Protein AF-A0A0C3NJ04-F1 (afdb_monomer_lite)

pLDDT: mean 94.81, std 6.3, range [58.28, 98.0]

Radius of gyration: 11.99 Å; chains: 1; bounding box: 27×27×28 Å

InterPro domains:
  IPR010921 Trp repressor/replication initiator [SSF48295] (2-45)
  IPR058353 Domain of unknown function DUF8040 [PF26138] (1-47)

Organism: NCBI:txid870435

Structure (mmCIF, N/CA/C/O backbone):
data_AF-A0A0C3NJ04-F1
#
_entry.id   AF-A0A0C3NJ04-F1
#
loop_
_atom_site.group_PDB
_atom_site.id
_atom_site.type_symbol
_atom_site.label_atom_id
_atom_site.label_alt_id
_atom_site.label_comp_id
_atom_site.label_asym_id
_atom_site.label_entity_id
_atom_site.label_seq_id
_atom_site.pdbx_PDB_ins_code
_atom_site.Cartn_x
_atom_site.Cartn_y
_atom_site.Cartn_z
_atom_site.occupancy
_atom_site.B_iso_or_equiv
_atom_site.auth_seq_id
_atom_site.auth_comp_id
_atom_site.auth_asym_id
_atom_site.auth_atom_id
_atom_site.pdbx_PDB_model_num
ATOM 1 N N . SER A 1 1 ? 7.244 18.448 -2.861 1.00 58.28 1 SER A N 1
ATOM 2 C CA . SER A 1 1 ? 6.588 17.156 -2.574 1.00 58.28 1 SER A CA 1
ATOM 3 C C . SER A 1 1 ? 5.163 17.226 -3.100 1.00 58.28 1 SER A C 1
ATOM 5 O O . SER A 1 1 ? 4.391 18.010 -2.564 1.00 58.28 1 SER A O 1
ATOM 7 N N . LYS A 1 2 ? 4.824 16.528 -4.196 1.00 71.62 2 LYS A N 1
ATOM 8 C CA . LYS A 1 2 ? 3.424 16.453 -4.657 1.00 71.62 2 LYS A CA 1
ATOM 9 C C . LYS A 1 2 ? 2.627 15.673 -3.611 1.00 71.62 2 LYS A C 1
ATOM 11 O O . LYS A 1 2 ? 3.006 14.545 -3.298 1.00 71.62 2 LYS A O 1
ATOM 16 N N . HIS A 1 3 ? 1.567 16.273 -3.076 1.00 84.38 3 HIS A N 1
ATOM 17 C CA . HIS A 1 3 ? 0.655 15.596 -2.159 1.00 84.38 3 HIS A CA 1
ATOM 18 C C . HIS A 1 3 ? 0.039 14.374 -2.865 1.00 84.38 3 HIS A C 1
ATOM 20 O O . HIS A 1 3 ? -0.433 14.498 -3.992 1.00 84.38 3 HIS A O 1
ATOM 26 N N . ILE A 1 4 ? 0.107 13.194 -2.242 1.00 91.31 4 ILE A N 1
ATOM 27 C CA . ILE A 1 4 ? -0.499 11.957 -2.763 1.00 91.31 4 ILE A CA 1
ATOM 28 C C . ILE A 1 4 ? -1.953 11.922 -2.303 1.00 91.31 4 ILE A C 1
ATOM 30 O O . ILE A 1 4 ? -2.210 12.050 -1.102 1.00 91.31 4 ILE A O 1
ATOM 34 N N . THR A 1 5 ? -2.893 11.770 -3.236 1.00 96.31 5 THR A N 1
ATOM 35 C CA . THR A 1 5 ? -4.332 11.735 -2.931 1.00 96.31 5 THR A CA 1
ATOM 36 C C . THR A 1 5 ? -4.694 10.496 -2.109 1.00 96.31 5 THR A C 1
ATOM 38 O O . THR A 1 5 ? -3.914 9.546 -2.041 1.00 96.31 5 THR A O 1
ATOM 41 N N . LEU A 1 6 ? -5.845 10.489 -1.432 1.00 96.38 6 LEU A N 1
ATOM 42 C CA . LEU A 1 6 ? -6.255 9.322 -0.638 1.00 96.38 6 LEU A CA 1
ATOM 43 C C . LEU A 1 6 ? -6.492 8.103 -1.542 1.00 96.38 6 LEU A C 1
ATOM 45 O O . LEU A 1 6 ? -6.114 6.989 -1.188 1.00 96.38 6 LEU A O 1
ATOM 49 N N . GLU A 1 7 ? -7.036 8.338 -2.732 1.00 97.81 7 GLU A N 1
ATOM 50 C CA . GLU A 1 7 ? -7.278 7.347 -3.777 1.00 97.81 7 GLU A CA 1
ATOM 51 C C . GLU A 1 7 ? -5.969 6.694 -4.232 1.00 97.81 7 GLU A C 1
ATOM 53 O O . GLU A 1 7 ? -5.892 5.472 -4.309 1.00 97.81 7 GLU A O 1
ATOM 58 N N . GLU A 1 8 ? -4.909 7.479 -4.458 1.00 97.12 8 GLU A N 1
ATOM 59 C CA . GLU A 1 8 ? -3.595 6.940 -4.833 1.00 97.12 8 GLU A CA 1
ATOM 60 C C . GLU A 1 8 ? -2.976 6.133 -3.677 1.00 97.12 8 GLU A C 1
ATOM 62 O O . GLU A 1 8 ? -2.381 5.083 -3.908 1.00 97.12 8 GLU A O 1
ATOM 67 N N . GLN A 1 9 ? -3.165 6.551 -2.418 1.00 97.56 9 GLN A N 1
ATOM 68 C CA . GLN A 1 9 ? -2.701 5.784 -1.248 1.00 97.56 9 GLN A CA 1
ATOM 69 C C . GLN A 1 9 ? -3.409 4.429 -1.138 1.00 97.56 9 GLN A C 1
ATOM 71 O O . GLN A 1 9 ? -2.754 3.408 -0.916 1.00 97.56 9 GLN A O 1
ATOM 76 N N . LEU A 1 10 ? -4.733 4.416 -1.312 1.00 97.69 10 LEU A N 1
ATOM 77 C CA . LEU A 1 10 ? -5.541 3.197 -1.319 1.00 97.69 10 LEU A CA 1
ATOM 78 C C . LEU A 1 10 ? -5.168 2.287 -2.494 1.00 97.69 10 LEU A C 1
ATOM 80 O O . LEU A 1 10 ? -5.014 1.082 -2.304 1.00 97.69 10 LEU A O 1
ATOM 84 N N . ALA A 1 11 ? -4.946 2.855 -3.681 1.00 98.00 11 ALA A N 1
ATOM 85 C CA . ALA A 1 11 ? -4.505 2.111 -4.855 1.00 98.00 11 ALA A CA 1
ATOM 86 C C . ALA A 1 11 ? -3.138 1.451 -4.628 1.00 98.00 11 ALA A C 1
ATOM 88 O O . ALA A 1 11 ? -2.988 0.269 -4.921 1.00 98.00 11 ALA A O 1
ATOM 89 N N . ILE A 1 12 ? -2.167 2.161 -4.036 1.00 97.44 12 ILE A N 1
ATOM 90 C CA . ILE A 1 12 ? -0.866 1.584 -3.657 1.00 97.44 12 ILE A CA 1
ATOM 91 C C . ILE A 1 12 ? -1.060 0.388 -2.716 1.00 97.44 12 ILE A C 1
ATOM 93 O O . ILE A 1 12 ? -0.446 -0.661 -2.922 1.00 97.44 12 ILE A O 1
ATOM 97 N N . PHE A 1 13 ? -1.909 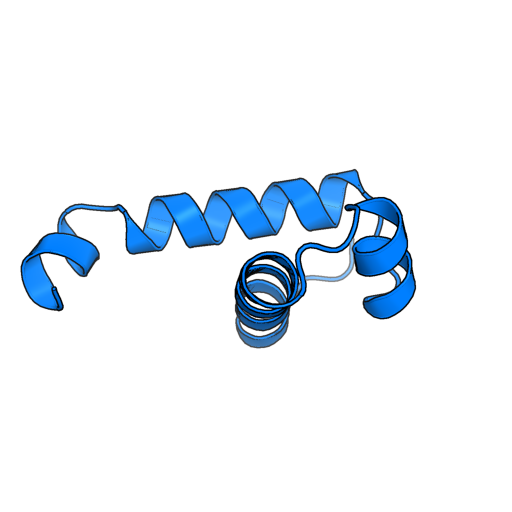0.527 -1.693 1.00 97.69 13 PHE A N 1
ATOM 98 C CA . PHE A 1 13 ? -2.169 -0.539 -0.724 1.00 97.69 13 PHE A CA 1
ATOM 99 C C . PHE A 1 13 ? -2.788 -1.782 -1.376 1.00 97.69 13 PHE A C 1
ATOM 101 O O . PHE A 1 13 ? -2.254 -2.883 -1.224 1.00 97.69 13 PHE A O 1
ATOM 108 N N . LEU A 1 14 ? -3.871 -1.608 -2.138 1.00 97.81 14 LEU A N 1
ATOM 109 C CA . LEU A 1 14 ? -4.574 -2.709 -2.801 1.00 97.81 14 LEU A CA 1
ATOM 110 C C . LEU A 1 14 ? -3.699 -3.373 -3.864 1.00 97.81 14 LEU A C 1
ATOM 112 O O . LEU A 1 14 ? -3.568 -4.594 -3.874 1.00 97.81 14 LEU A O 1
ATOM 116 N N . TYR A 1 15 ? -3.047 -2.580 -4.715 1.00 98.00 15 TYR A N 1
ATOM 117 C CA . TYR A 1 15 ? -2.193 -3.097 -5.780 1.00 98.00 15 TYR A CA 1
ATOM 118 C C . TYR A 1 15 ? -1.037 -3.923 -5.214 1.00 98.00 15 TYR A C 1
ATOM 120 O O . TYR A 1 15 ? -0.803 -5.039 -5.671 1.00 98.00 15 TYR A O 1
ATOM 128 N N . THR A 1 16 ? -0.362 -3.429 -4.171 1.00 96.62 16 THR A N 1
ATOM 129 C CA . THR A 1 16 ? 0.719 -4.177 -3.503 1.00 96.62 16 THR A CA 1
ATOM 130 C C . THR A 1 16 ? 0.200 -5.480 -2.885 1.00 96.62 16 THR A C 1
ATOM 132 O O . THR A 1 16 ? 0.840 -6.518 -3.033 1.00 96.62 16 THR A O 1
ATOM 135 N N . SER A 1 17 ? -0.967 -5.443 -2.233 1.00 95.94 17 SER A N 1
ATOM 136 C CA . SER A 1 17 ? -1.541 -6.605 -1.535 1.00 95.94 17 SER A CA 1
ATOM 137 C C . SER A 1 17 ? -2.027 -7.700 -2.487 1.00 95.94 17 SER A C 1
ATOM 139 O O . SER A 1 17 ? -1.901 -8.879 -2.178 1.00 95.94 17 SER A O 1
ATOM 141 N N . VAL A 1 18 ? -2.574 -7.324 -3.645 1.00 97.25 18 VAL A N 1
ATOM 142 C CA . VAL A 1 18 ? -3.172 -8.268 -4.603 1.00 97.25 18 VAL A CA 1
ATOM 143 C 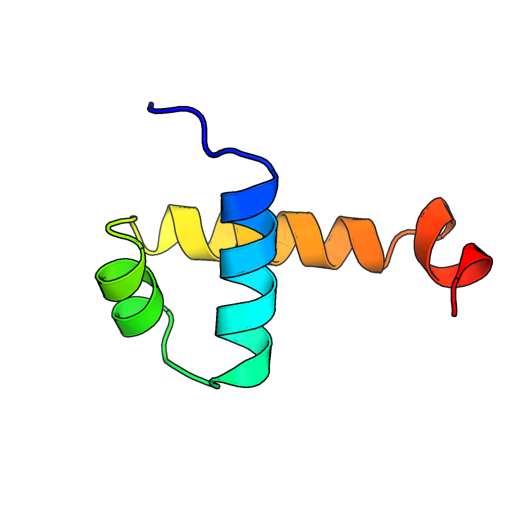C . VAL A 1 18 ? -2.139 -8.821 -5.585 1.00 97.25 18 VAL A C 1
ATOM 145 O O . VAL A 1 18 ? -2.190 -9.997 -5.932 1.00 97.25 18 VAL A O 1
ATOM 148 N N . THR A 1 19 ? -1.191 -8.000 -6.043 1.00 96.25 19 THR A N 1
ATOM 149 C CA . THR A 1 19 ? -0.282 -8.396 -7.136 1.00 96.25 19 THR A CA 1
ATOM 150 C C . THR A 1 19 ? 0.970 -9.134 -6.672 1.00 96.25 19 THR A C 1
ATOM 152 O O . THR A 1 19 ? 1.654 -9.732 -7.498 1.00 96.25 19 THR A O 1
ATOM 155 N N . SER A 1 20 ? 1.297 -9.096 -5.373 1.00 92.06 20 SER A N 1
ATOM 156 C CA . SER A 1 20 ? 2.538 -9.668 -4.816 1.00 92.06 20 SER A CA 1
ATOM 157 C C . SER A 1 20 ? 3.822 -9.210 -5.536 1.00 92.06 20 SER A C 1
ATOM 159 O O . SER A 1 20 ? 4.847 -9.892 -5.499 1.00 92.06 20 SER A O 1
ATOM 161 N N . LEU A 1 21 ? 3.790 -8.055 -6.210 1.00 95.50 21 LEU A N 1
ATOM 162 C CA . LEU A 1 21 ? 4.946 -7.502 -6.910 1.00 95.50 21 LEU A CA 1
ATOM 163 C C . LEU A 1 21 ? 5.973 -6.930 -5.931 1.00 95.50 21 LEU A C 1
ATOM 165 O O . LEU A 1 21 ? 5.653 -6.468 -4.835 1.00 95.50 21 LEU A O 1
ATOM 169 N N . SER A 1 22 ? 7.234 -6.895 -6.364 1.00 95.94 22 SER A N 1
ATOM 170 C CA . SER A 1 22 ? 8.275 -6.198 -5.613 1.00 95.94 22 SER A CA 1
ATOM 171 C C . SER A 1 22 ? 7.972 -4.696 -5.530 1.00 95.94 22 SER A C 1
ATOM 173 O O . SER A 1 22 ? 7.439 -4.096 -6.466 1.00 95.94 22 SER A O 1
ATOM 175 N N . ILE A 1 23 ? 8.394 -4.056 -4.435 1.00 95.88 23 ILE A N 1
ATOM 176 C CA . ILE A 1 23 ? 8.252 -2.602 -4.238 1.00 95.88 23 ILE A CA 1
ATOM 177 C C . ILE A 1 23 ? 8.837 -1.791 -5.401 1.00 95.88 23 ILE A C 1
ATOM 179 O O . ILE A 1 23 ? 8.330 -0.712 -5.694 1.00 95.88 23 ILE A O 1
ATOM 183 N N . ARG A 1 24 ? 9.872 -2.310 -6.076 1.00 97.00 24 ARG A N 1
ATOM 184 C CA . ARG A 1 24 ? 10.472 -1.665 -7.247 1.00 97.00 24 ARG A CA 1
ATOM 185 C C . ARG A 1 24 ? 9.478 -1.581 -8.407 1.00 97.00 24 ARG A C 1
ATOM 187 O O . ARG A 1 24 ? 9.259 -0.490 -8.919 1.00 97.00 24 ARG A O 1
ATOM 194 N N . HIS A 1 25 ? 8.833 -2.693 -8.759 1.00 97.56 25 HIS A N 1
ATOM 195 C CA . HIS A 1 25 ? 7.832 -2.710 -9.830 1.00 97.56 25 HIS A CA 1
ATOM 196 C C . HIS A 1 25 ? 6.603 -1.868 -9.473 1.00 97.56 25 HIS A C 1
ATOM 198 O O . HIS A 1 25 ? 6.059 -1.169 -10.323 1.00 97.56 25 HIS A O 1
ATOM 204 N N . VAL A 1 26 ? 6.180 -1.877 -8.203 1.00 97.69 26 VAL A N 1
ATOM 205 C CA . VAL A 1 26 ? 5.093 -1.000 -7.740 1.00 97.69 26 VAL A CA 1
ATOM 206 C C . VAL A 1 26 ? 5.498 0.474 -7.867 1.00 97.69 26 VAL A C 1
ATOM 208 O O . VAL A 1 26 ? 4.722 1.285 -8.364 1.00 97.69 26 VAL A O 1
ATOM 211 N N . GLY A 1 27 ? 6.725 0.832 -7.478 1.00 97.25 27 GLY A N 1
ATOM 212 C CA . GLY A 1 27 ? 7.257 2.187 -7.640 1.00 97.25 27 GLY A CA 1
ATOM 213 C C . GLY A 1 27 ? 7.270 2.648 -9.096 1.00 97.25 27 GLY A C 1
ATOM 214 O O . GLY A 1 27 ? 6.849 3.768 -9.384 1.00 97.25 27 GLY A O 1
ATOM 215 N N . GLU A 1 28 ? 7.670 1.766 -10.014 1.00 97.88 28 GLU A N 1
ATOM 216 C CA . GLU A 1 28 ? 7.641 2.005 -11.462 1.00 97.88 28 GLU A CA 1
ATOM 217 C C . GLU A 1 28 ? 6.206 2.227 -11.976 1.00 97.88 28 GLU A C 1
ATOM 219 O O . GLU A 1 28 ? 5.965 3.192 -12.701 1.00 97.88 28 GLU A O 1
ATOM 224 N N . CYS A 1 29 ? 5.229 1.419 -11.543 1.00 97.25 29 CYS A N 1
ATOM 225 C CA . CYS A 1 29 ? 3.824 1.566 -11.953 1.00 97.25 29 CYS A CA 1
ATOM 226 C C . CYS A 1 29 ? 3.222 2.914 -11.529 1.00 97.25 29 CYS A C 1
ATOM 228 O O . CYS A 1 29 ? 2.526 3.562 -12.307 1.00 97.25 29 CYS A O 1
ATOM 230 N N . PHE A 1 30 ? 3.501 3.351 -10.299 1.00 96.31 30 PHE A N 1
ATOM 231 C CA . PHE A 1 30 ? 2.944 4.588 -9.738 1.00 96.31 30 PHE A CA 1
ATOM 232 C C . PHE A 1 30 ? 3.824 5.821 -9.989 1.00 96.31 30 PHE A C 1
ATOM 234 O O . PHE A 1 30 ? 3.453 6.926 -9.597 1.00 96.31 30 PHE A O 1
ATOM 241 N N . GLN A 1 31 ? 4.990 5.658 -10.624 1.00 97.19 31 GLN A N 1
ATOM 242 C CA . GLN A 1 31 ? 5.984 6.723 -10.810 1.00 97.19 31 GLN A CA 1
ATOM 243 C C . GLN A 1 31 ? 6.388 7.380 -9.476 1.00 97.19 31 GLN A C 1
ATOM 245 O O . GLN A 1 31 ? 6.520 8.603 -9.356 1.00 97.19 31 GLN A O 1
ATOM 250 N N . ARG A 1 32 ? 6.566 6.555 -8.435 1.00 96.06 32 ARG A N 1
ATOM 251 C CA . ARG A 1 32 ? 6.926 6.973 -7.071 1.00 96.06 32 ARG A CA 1
ATOM 252 C C . ARG A 1 32 ? 8.182 6.260 -6.586 1.00 96.06 32 ARG A C 1
ATOM 254 O O . ARG A 1 32 ? 8.493 5.146 -6.989 1.00 96.06 32 ARG A O 1
ATOM 261 N N . SER A 1 33 ? 8.886 6.889 -5.646 1.00 97.06 33 SER A N 1
ATOM 262 C CA . SER A 1 33 ? 10.034 6.258 -4.993 1.00 97.06 33 SER A CA 1
ATOM 263 C C . SER A 1 33 ? 9.611 5.057 -4.141 1.00 97.06 33 SER A C 1
ATOM 265 O O . SER A 1 33 ? 8.543 5.063 -3.526 1.00 97.06 33 SER A O 1
ATOM 267 N N . ASN A 1 34 ? 10.506 4.079 -3.983 1.00 97.56 34 ASN A N 1
ATOM 268 C CA . ASN A 1 34 ? 10.297 2.931 -3.090 1.00 97.56 34 ASN A CA 1
ATOM 269 C C . ASN A 1 34 ? 9.928 3.359 -1.657 1.00 97.56 34 ASN A C 1
ATOM 271 O O . ASN A 1 34 ? 9.072 2.751 -1.018 1.00 97.56 34 ASN A O 1
ATOM 275 N N . SER A 1 35 ? 10.534 4.446 -1.164 1.00 97.44 35 SER A N 1
ATOM 276 C CA . SER A 1 35 ? 10.218 5.026 0.147 1.00 97.44 35 SER A CA 1
ATOM 277 C C . SER A 1 35 ? 8.781 5.546 0.235 1.00 97.44 35 SER A C 1
ATOM 279 O O . SER A 1 35 ? 8.132 5.397 1.268 1.00 97.44 35 SER A O 1
ATOM 281 N N . THR A 1 36 ? 8.267 6.119 -0.853 1.00 96.31 36 THR A N 1
ATO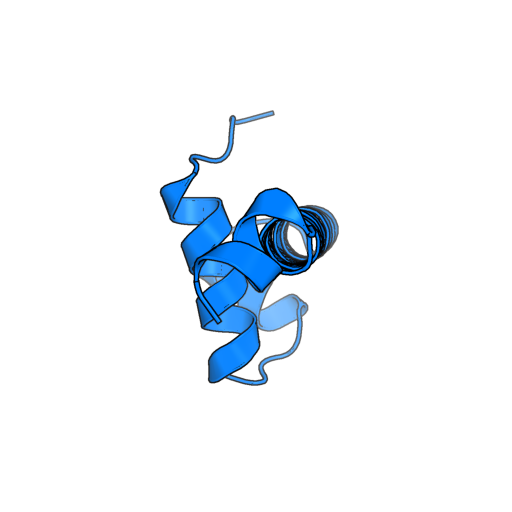M 282 C CA . THR A 1 36 ? 6.889 6.604 -0.953 1.00 96.31 36 THR A CA 1
ATOM 283 C C . THR A 1 36 ? 5.908 5.438 -0.944 1.00 96.31 36 THR A C 1
ATOM 285 O O . THR A 1 36 ? 4.962 5.456 -0.158 1.00 96.31 36 THR A O 1
ATOM 288 N N . ILE A 1 37 ? 6.168 4.401 -1.747 1.00 97.50 37 ILE A N 1
ATOM 289 C CA . ILE A 1 37 ? 5.347 3.182 -1.776 1.00 97.50 37 ILE A CA 1
ATOM 290 C C . ILE A 1 37 ? 5.261 2.564 -0.378 1.00 97.50 37 ILE A C 1
ATOM 292 O O . ILE A 1 37 ? 4.166 2.383 0.153 1.00 97.50 37 ILE A O 1
ATOM 296 N N . LEU A 1 38 ? 6.409 2.332 0.267 1.00 97.12 38 LEU A N 1
ATOM 297 C CA . LEU A 1 38 ? 6.458 1.725 1.598 1.00 97.12 38 LEU A CA 1
ATOM 298 C C . LEU A 1 38 ? 5.740 2.574 2.656 1.00 97.12 38 LEU A C 1
ATOM 300 O O . LEU A 1 38 ? 5.048 2.031 3.519 1.00 97.12 38 LEU A O 1
ATOM 304 N N . LYS A 1 39 ? 5.890 3.903 2.598 1.00 97.12 39 LYS A N 1
ATOM 305 C CA . LYS A 1 39 ? 5.236 4.833 3.527 1.00 97.12 39 LYS A CA 1
ATOM 306 C C . LYS A 1 39 ? 3.717 4.713 3.458 1.00 97.12 39 LYS A C 1
ATOM 308 O O . LYS A 1 39 ? 3.073 4.600 4.499 1.00 97.12 39 LYS A O 1
ATOM 313 N N . TYR A 1 40 ? 3.145 4.756 2.257 1.00 97.19 40 TYR A N 1
ATOM 314 C CA . TYR A 1 40 ? 1.692 4.766 2.098 1.00 97.19 40 TYR A CA 1
ATOM 315 C C . TYR A 1 40 ? 1.066 3.385 2.256 1.00 97.19 40 TYR A C 1
ATOM 317 O O . TYR A 1 40 ? 0.003 3.294 2.863 1.00 97.19 40 TYR A O 1
ATOM 325 N N . PHE A 1 41 ? 1.769 2.321 1.861 1.00 97.19 41 PHE A N 1
ATOM 326 C CA . PHE A 1 41 ? 1.370 0.956 2.198 1.00 9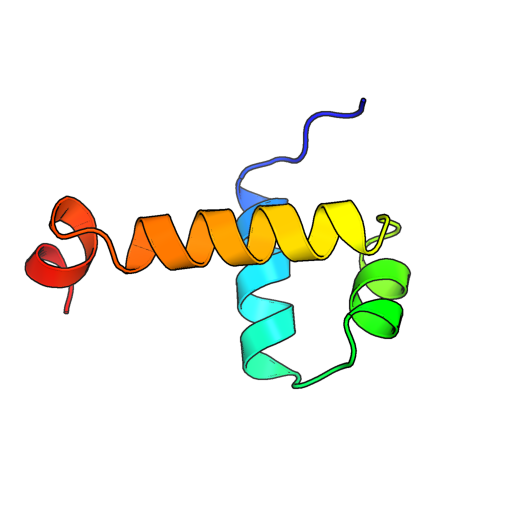7.19 41 PHE A CA 1
ATOM 327 C C . PHE A 1 41 ? 1.209 0.780 3.716 1.00 97.19 41 PHE A C 1
ATOM 329 O O . PHE A 1 41 ? 0.138 0.406 4.187 1.00 97.19 41 PHE A O 1
ATOM 336 N N . LYS A 1 42 ? 2.241 1.138 4.499 1.00 97.44 42 LYS A N 1
ATOM 337 C CA . LYS A 1 42 ? 2.193 1.053 5.969 1.00 97.44 42 LYS A CA 1
ATOM 338 C C . LYS A 1 42 ? 1.105 1.939 6.563 1.00 97.44 42 LYS A C 1
ATOM 340 O O . LYS A 1 42 ? 0.401 1.503 7.464 1.00 97.44 42 LYS A O 1
ATOM 345 N N . LYS A 1 43 ? 0.962 3.171 6.065 1.00 97.25 43 LYS A N 1
ATOM 346 C CA . LYS A 1 43 ? -0.058 4.106 6.549 1.00 97.25 43 LYS A CA 1
ATOM 347 C C . LYS A 1 43 ? -1.458 3.495 6.447 1.00 97.25 43 LYS A C 1
ATOM 349 O O . LYS A 1 43 ? -2.161 3.460 7.448 1.00 97.25 43 LYS A O 1
ATOM 354 N N . ILE A 1 44 ? -1.833 2.993 5.270 1.00 97.19 44 ILE A N 1
ATOM 355 C CA . ILE A 1 44 ? -3.157 2.399 5.050 1.00 97.19 44 ILE A CA 1
ATOM 356 C C . ILE A 1 44 ? -3.325 1.102 5.852 1.00 97.19 44 ILE A C 1
ATOM 358 O O . ILE A 1 44 ? -4.366 0.919 6.477 1.00 97.19 44 ILE A O 1
ATOM 362 N N . LEU A 1 45 ? -2.289 0.257 5.923 1.00 97.19 45 LEU A N 1
ATOM 363 C CA . LEU A 1 45 ? -2.306 -0.960 6.739 1.00 97.19 45 LEU A CA 1
ATOM 364 C C . LEU A 1 45 ? -2.615 -0.657 8.213 1.00 97.19 45 LEU A C 1
ATOM 366 O O . LEU A 1 45 ? -3.507 -1.273 8.790 1.00 97.19 45 LEU A O 1
ATOM 370 N N . PHE A 1 46 ? -1.914 0.307 8.817 1.00 97.25 46 PHE A N 1
ATOM 371 C CA . PHE A 1 46 ? -2.157 0.693 10.209 1.00 97.25 46 PHE A CA 1
ATOM 372 C C . PHE A 1 46 ? -3.529 1.333 10.402 1.00 97.25 46 PHE A C 1
ATOM 374 O O . PHE A 1 46 ? -4.180 1.063 11.405 1.00 97.25 46 PHE A O 1
ATOM 381 N N . THR A 1 47 ? -3.994 2.143 9.448 1.00 96.25 47 THR A N 1
ATOM 382 C CA . THR A 1 47 ? -5.343 2.715 9.493 1.00 96.25 47 THR A CA 1
ATOM 383 C C . THR A 1 47 ? -6.407 1.617 9.495 1.00 96.25 47 THR A C 1
ATOM 385 O O . THR A 1 47 ? -7.260 1.619 10.376 1.00 96.25 47 THR A O 1
ATOM 388 N N . PHE A 1 48 ? -6.335 0.634 8.595 1.00 95.38 48 PHE A N 1
ATOM 389 C CA . PHE A 1 48 ? -7.305 -0.467 8.568 1.00 95.38 48 PHE A CA 1
ATOM 390 C C . PHE A 1 48 ? -7.168 -1.446 9.736 1.00 95.38 48 PHE A C 1
ATOM 392 O O . PHE A 1 48 ? -8.160 -2.042 10.136 1.00 95.38 48 PHE A O 1
ATOM 399 N N . SER A 1 49 ? -5.974 -1.571 10.314 1.00 95.56 49 SER A N 1
ATOM 400 C CA . SER A 1 49 ? -5.742 -2.393 11.512 1.00 95.56 49 SER A CA 1
ATOM 401 C C . SER A 1 49 ? -6.086 -1.665 12.816 1.00 95.56 49 SER A C 1
ATOM 403 O O . SER A 1 49 ? -5.986 -2.253 13.890 1.00 95.56 49 SER A O 1
ATOM 405 N N . SER A 1 50 ? -6.435 -0.377 12.756 1.00 95.50 50 SER A N 1
ATOM 406 C CA . SER A 1 50 ? -6.831 0.379 13.942 1.00 95.50 50 SER A CA 1
ATOM 407 C C . SER A 1 50 ? -8.163 -0.133 14.486 1.00 95.50 50 SER A C 1
ATOM 409 O O . SER A 1 50 ? -9.039 -0.529 13.716 1.00 95.50 50 SER A O 1
ATOM 411 N N . CYS A 1 51 ? -8.328 -0.094 15.812 1.00 92.31 51 CYS A N 1
ATOM 412 C CA . CYS A 1 51 ? -9.551 -0.549 16.479 1.00 92.31 51 CYS A CA 1
ATOM 413 C C . CYS A 1 51 ? -10.805 0.154 15.929 1.00 92.31 51 CYS A C 1
ATOM 415 O O . CYS A 1 51 ? -11.832 -0.488 15.732 1.00 92.31 51 CYS A O 1
ATOM 417 N N . ASP A 1 52 ? -10.694 1.446 15.605 1.00 93.00 52 ASP A N 1
ATOM 418 C CA . ASP A 1 52 ? -11.802 2.265 15.100 1.00 93.00 52 ASP A CA 1
ATOM 419 C C . ASP A 1 52 ? -12.392 1.750 13.782 1.00 93.00 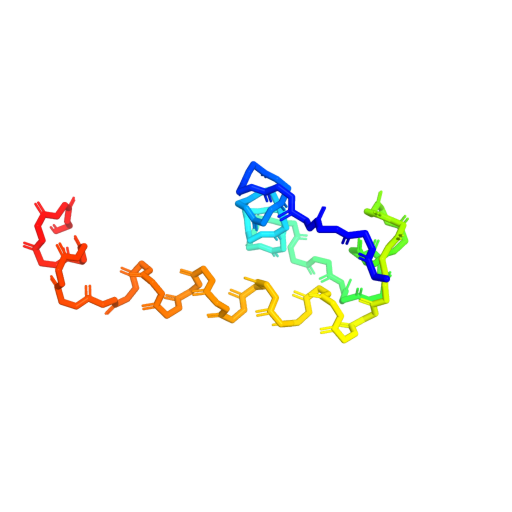52 ASP A C 1
ATOM 421 O O . ASP A 1 52 ? -13.579 1.946 13.509 1.00 93.00 52 ASP A O 1
ATOM 425 N N . ILE A 1 53 ? -11.562 1.115 12.949 1.00 92.44 53 ILE A N 1
ATOM 426 C CA . ILE A 1 53 ? -11.993 0.563 11.667 1.00 92.44 53 ILE A CA 1
ATOM 427 C C . ILE A 1 53 ? -12.182 -0.944 11.776 1.00 92.44 53 ILE A C 1
ATOM 429 O O . ILE A 1 53 ? -13.264 -1.433 11.462 1.00 92.44 53 ILE A O 1
ATOM 433 N N . TYR A 1 54 ? -11.167 -1.675 12.233 1.00 91.56 54 TYR A N 1
ATOM 434 C CA . TYR A 1 54 ? -11.193 -3.133 12.244 1.00 91.56 54 TYR A CA 1
ATOM 435 C C . TYR A 1 54 ? -12.398 -3.654 13.027 1.00 91.56 54 TYR A C 1
ATOM 437 O O . TYR A 1 54 ? -13.252 -4.315 12.453 1.00 91.56 54 TYR A O 1
ATOM 445 N N . SER A 1 55 ? -12.541 -3.240 14.288 1.00 93.25 55 SER A N 1
ATOM 446 C CA . SER A 1 55 ? -13.625 -3.698 15.165 1.00 93.25 55 SER A CA 1
ATOM 447 C C . SER A 1 55 ? -15.014 -3.237 14.717 1.00 93.25 55 SER A C 1
ATOM 449 O O . SER A 1 55 ? -16.019 -3.741 15.210 1.00 93.25 55 SER A O 1
ATOM 451 N N . LYS A 1 56 ? -15.093 -2.226 13.844 1.00 95.00 56 LYS A N 1
ATOM 452 C CA . LYS A 1 56 ? -16.360 -1.670 13.361 1.00 95.00 56 LYS A CA 1
ATOM 453 C C . LYS A 1 56 ? -16.868 -2.364 12.097 1.00 95.00 56 LYS A C 1
ATOM 455 O O . LYS A 1 56 ? -18.080 -2.397 11.891 1.00 95.00 56 LY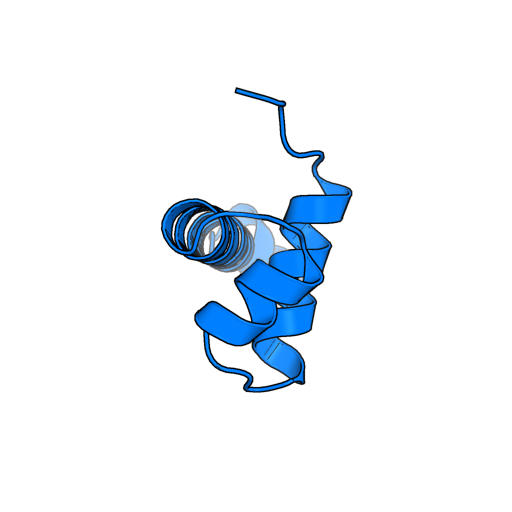S A O 1
ATOM 460 N N . TYR A 1 57 ? -15.974 -2.846 11.236 1.00 91.19 57 TYR A N 1
ATOM 461 C CA . TYR A 1 57 ? -16.333 -3.313 9.891 1.00 91.19 57 TYR A CA 1
ATOM 462 C C . TYR A 1 57 ? -15.945 -4.766 9.592 1.00 91.19 57 TYR A C 1
ATOM 464 O O . TYR A 1 57 ? -16.360 -5.273 8.550 1.00 91.19 57 TYR A O 1
ATOM 472 N N . ILE A 1 58 ? -15.162 -5.419 10.455 1.00 89.69 58 ILE A N 1
ATOM 473 C CA . ILE A 1 58 ? -14.780 -6.836 10.357 1.00 89.69 58 ILE A CA 1
ATOM 474 C C . ILE A 1 58 ? -15.299 -7.556 11.597 1.00 89.69 58 ILE A C 1
ATOM 476 O O . ILE A 1 58 ? -15.959 -8.601 11.410 1.00 89.69 58 ILE A O 1
#

Sequence (58 aa):
SKHITLEEQLAIFLYTSVTSLSIRHVGECFQRSNSTILKYFKKILFTFSSCDIYSKYI

Foldseek 3Di:
DPDQDPVNLVCLQVCCVPVVDDLVVSCVVSVHDSVVSVVSNVVVVVVCVDCVNVVVPD

Secondary structure (DSSP, 8-state):
-PPPPHHHHHHHHHHHHHH---HHHHHHHHT--HHHHHHHHHHHHHHHTSHHHHHHH-